Protein AF-A0A0J9UTD6-F1 (afdb_monomer_lite)

Secondary structure (DSSP, 8-state):
--GGGGG----TTS-HHHHHSHHHHHHHHHHHHHHHHHHHHHHHH-SSHHHHHHHHHHHHHHHHHHHHHHHHTGGGS-HHHHTTHHIIIIIIIIITTHHHHTTTS-------S-HHHHHHHHHHHHHHHHHHHHHHHHHHSSS-HHHHHHHHHHHHHHHHHHHHH-HHHHHH------

Structure (mmCIF, N/CA/C/O backbone):
data_AF-A0A0J9UTD6-F1
#
_entry.id   AF-A0A0J9UTD6-F1
#
loop_
_atom_site.group_PDB
_atom_site.id
_atom_site.type_symbol
_atom_site.label_atom_id
_atom_site.label_alt_id
_atom_site.label_comp_id
_atom_site.label_asym_id
_atom_site.label_entity_id
_atom_site.label_seq_id
_atom_site.pdbx_PDB_ins_code
_atom_site.Cartn_x
_atom_site.Cartn_y
_atom_site.Cartn_z
_atom_site.occupancy
_atom_site.B_iso_or_equiv
_atom_site.auth_seq_id
_atom_site.auth_comp_id
_atom_site.auth_asym_id
_atom_site.auth_atom_id
_atom_site.pdbx_PDB_model_num
ATOM 1 N N . MET A 1 1 ? 3.001 25.566 7.627 1.00 37.50 1 MET A N 1
ATOM 2 C CA . MET A 1 1 ? 2.010 25.068 8.608 1.00 37.50 1 MET A CA 1
ATOM 3 C C . MET A 1 1 ? 1.862 23.577 8.374 1.00 37.50 1 MET A C 1
ATOM 5 O O . MET A 1 1 ? 1.560 23.208 7.247 1.00 37.50 1 MET A O 1
ATOM 9 N N . SER A 1 2 ? 2.188 22.722 9.348 1.00 43.34 2 SER A N 1
ATOM 10 C CA . SER A 1 2 ? 2.184 21.277 9.103 1.00 43.34 2 SER A CA 1
ATOM 11 C C . SER A 1 2 ? 0.744 20.749 9.084 1.00 43.34 2 SER A C 1
ATOM 13 O O . SER A 1 2 ? -0.016 20.924 10.034 1.00 43.34 2 SER A O 1
ATOM 15 N N . HIS A 1 3 ? 0.362 20.106 7.979 1.00 54.00 3 HIS A N 1
ATOM 16 C CA . HIS A 1 3 ? -0.936 19.438 7.787 1.00 54.00 3 HIS A CA 1
ATOM 17 C C . HIS A 1 3 ? -1.044 18.124 8.579 1.00 54.00 3 HIS A C 1
ATOM 19 O O . HIS A 1 3 ? -1.899 17.286 8.321 1.00 54.00 3 HIS A O 1
ATOM 25 N N . THR A 1 4 ? -0.159 17.917 9.554 1.00 57.34 4 THR A N 1
ATOM 26 C CA . THR A 1 4 ? -0.022 16.682 10.332 1.00 57.34 4 THR A CA 1
ATOM 27 C C . THR A 1 4 ? -1.300 16.348 11.105 1.00 57.34 4 THR A C 1
ATOM 29 O O . THR A 1 4 ? -1.605 15.173 11.293 1.00 57.34 4 THR A O 1
ATOM 32 N N . LYS A 1 5 ? -2.074 17.375 11.489 1.00 60.00 5 LYS A N 1
ATOM 33 C CA . LYS A 1 5 ? -3.370 17.235 12.170 1.00 60.00 5 LYS A CA 1
ATOM 34 C C . LYS A 1 5 ? -4.511 16.799 11.242 1.00 60.00 5 LYS A C 1
ATOM 36 O O . LYS A 1 5 ? -5.478 16.221 11.723 1.00 60.00 5 LYS A O 1
ATOM 41 N N . ASP A 1 6 ? -4.396 17.024 9.930 1.00 63.75 6 ASP A N 1
ATOM 42 C CA . ASP A 1 6 ? -5.447 16.697 8.947 1.00 63.75 6 ASP A CA 1
ATOM 43 C C . ASP A 1 6 ? -5.512 15.191 8.619 1.00 63.75 6 ASP A C 1
ATOM 45 O O . ASP A 1 6 ? -6.461 14.727 7.970 1.00 63.75 6 ASP A O 1
ATOM 49 N N . PHE A 1 7 ? -4.498 14.441 9.072 1.00 69.88 7 PHE A N 1
ATOM 50 C CA . PHE A 1 7 ? -4.265 13.025 8.780 1.00 69.88 7 PHE A CA 1
ATOM 51 C C . PHE A 1 7 ? -4.152 12.144 10.035 1.00 69.88 7 PHE A C 1
ATOM 53 O O . PHE A 1 7 ? -3.724 10.993 9.959 1.00 69.88 7 PHE A O 1
ATOM 60 N N . GLU A 1 8 ? -4.548 12.658 11.200 1.00 71.62 8 GLU A N 1
ATOM 61 C CA . GLU A 1 8 ? -4.633 11.850 12.415 1.00 71.62 8 GLU A CA 1
ATOM 62 C C . GLU A 1 8 ? -5.815 10.876 12.352 1.00 71.62 8 GLU A C 1
ATOM 64 O O . GLU A 1 8 ? -6.942 11.248 12.014 1.00 71.62 8 GLU A O 1
ATOM 69 N N . LEU A 1 9 ? -5.573 9.625 12.756 1.00 68.75 9 LEU A N 1
ATOM 70 C CA . LEU A 1 9 ? -6.606 8.601 12.911 1.00 68.75 9 LEU A CA 1
ATOM 71 C C . LEU A 1 9 ? -7.435 8.876 14.185 1.00 68.75 9 LEU A C 1
ATOM 73 O O . LEU A 1 9 ? -7.364 8.156 15.184 1.00 68.75 9 LEU A O 1
ATOM 77 N N . ASN A 1 10 ? -8.197 9.972 14.182 1.00 69.44 10 ASN A N 1
ATOM 78 C CA . ASN A 1 10 ? -8.997 10.414 15.324 1.00 69.44 10 ASN A CA 1
ATOM 79 C C . ASN A 1 10 ? -10.376 9.740 15.331 1.00 69.44 10 ASN A C 1
ATOM 81 O O . ASN A 1 10 ? -11.418 10.343 15.063 1.00 69.44 10 ASN A O 1
ATOM 85 N N . LEU A 1 11 ? -10.364 8.442 15.621 1.00 74.69 11 LEU A N 1
ATOM 86 C CA . LEU A 1 11 ? -11.557 7.608 15.640 1.00 74.69 11 LEU A CA 1
ATOM 87 C C . LEU A 1 11 ? -12.333 7.826 16.946 1.00 74.69 11 LEU A C 1
ATOM 89 O O . LEU A 1 11 ? -12.032 7.228 17.987 1.00 74.69 11 LEU A O 1
ATOM 93 N N . LYS A 1 12 ? -13.345 8.703 16.901 1.00 62.12 12 LYS A N 1
ATOM 94 C CA . LYS A 1 12 ? -14.127 9.141 18.074 1.00 62.12 12 LYS A CA 1
ATOM 95 C C . LYS A 1 12 ? -14.750 7.991 18.877 1.00 62.12 12 LYS A C 1
ATOM 97 O O . LYS A 1 12 ? -14.826 8.108 20.096 1.00 62.12 12 LYS A O 1
ATOM 102 N N . ASN A 1 13 ? -15.075 6.872 18.228 1.00 69.31 13 ASN A N 1
ATOM 103 C CA . ASN A 1 13 ? -15.776 5.734 18.837 1.00 69.31 13 ASN A CA 1
ATOM 104 C C . ASN A 1 13 ? -14.853 4.581 19.281 1.00 69.31 13 ASN A C 1
ATOM 106 O O . ASN A 1 13 ? -15.338 3.506 19.620 1.00 69.31 13 ASN A O 1
ATOM 110 N N . VAL A 1 14 ? -13.528 4.762 19.264 1.00 78.62 14 VAL A N 1
ATOM 111 C CA . VAL A 1 14 ? -12.597 3.755 19.804 1.00 78.62 14 VAL A CA 1
ATOM 112 C C . VAL A 1 14 ? -12.502 3.912 21.326 1.00 78.62 14 VAL A C 1
ATOM 114 O O . VAL A 1 14 ? -12.127 5.002 21.775 1.00 78.62 14 VAL A O 1
ATOM 117 N N . PRO A 1 15 ? -12.784 2.859 22.122 1.00 83.69 15 PRO A N 1
ATOM 118 C CA . PRO A 1 15 ? -12.618 2.894 23.573 1.00 83.69 15 PRO A CA 1
ATOM 119 C C . PRO A 1 15 ? -11.193 3.277 23.982 1.00 83.69 15 PRO A C 1
ATOM 121 O O . PRO A 1 15 ? -10.222 2.989 23.274 1.00 83.69 15 PRO A O 1
ATOM 124 N N . SER A 1 16 ? -11.050 3.915 25.143 1.00 84.69 16 SER A N 1
ATOM 125 C CA . SER A 1 16 ? -9.755 4.405 25.631 1.00 84.69 16 SER A CA 1
ATOM 126 C C . SER A 1 16 ? -8.719 3.283 25.788 1.00 84.69 16 SER A C 1
ATOM 128 O O . SER A 1 16 ? -7.537 3.463 25.497 1.00 84.69 16 SER A O 1
ATOM 130 N N . GLU A 1 17 ? -9.182 2.092 26.151 1.00 84.88 17 GLU A N 1
ATOM 131 C CA . GLU A 1 17 ? -8.404 0.872 26.329 1.00 84.88 17 GLU A CA 1
ATOM 132 C C . GLU A 1 17 ? -7.815 0.413 24.992 1.00 84.88 17 GLU A C 1
ATOM 134 O O . GLU A 1 17 ? -6.640 0.051 24.906 1.00 84.88 17 GLU A O 1
ATOM 139 N N . VAL A 1 18 ? -8.609 0.510 23.922 1.00 86.25 18 VAL A N 1
ATOM 140 C CA . VAL A 1 18 ? -8.179 0.183 22.560 1.00 86.25 18 VAL A CA 1
ATOM 141 C C . VAL A 1 18 ? -7.221 1.248 22.032 1.00 86.25 18 VAL A C 1
ATOM 143 O O . VAL A 1 18 ? -6.194 0.895 21.461 1.00 86.25 18 VAL A O 1
ATOM 146 N N . ARG A 1 19 ? -7.463 2.540 22.298 1.00 85.50 19 ARG A N 1
ATOM 147 C CA . ARG A 1 19 ? -6.509 3.611 21.938 1.00 85.50 19 ARG A CA 1
ATOM 148 C C . ARG A 1 19 ? -5.160 3.458 22.639 1.00 85.50 19 ARG A C 1
ATOM 150 O O . ARG A 1 19 ? -4.121 3.822 22.088 1.00 85.50 19 ARG A O 1
ATOM 157 N N . ASN A 1 20 ? -5.161 2.912 23.852 1.00 87.69 20 ASN A N 1
ATOM 158 C CA . ASN A 1 20 ? -3.948 2.663 24.620 1.00 87.69 20 ASN A CA 1
ATOM 159 C C . ASN A 1 20 ? -3.184 1.409 24.180 1.00 87.69 20 ASN A C 1
ATOM 161 O O . ASN A 1 20 ? -2.004 1.282 24.524 1.00 87.69 20 ASN A O 1
ATOM 165 N N . ASN A 1 21 ? -3.806 0.541 23.376 1.00 92.69 21 ASN A N 1
ATOM 166 C CA . ASN A 1 21 ? -3.183 -0.651 22.821 1.00 92.69 21 ASN A CA 1
ATOM 167 C C . ASN A 1 21 ? -1.949 -0.294 21.970 1.00 92.69 21 ASN A C 1
ATOM 169 O O . ASN A 1 21 ? -1.988 0.586 21.108 1.00 92.69 21 ASN A O 1
ATOM 173 N N . LYS A 1 22 ? -0.841 -1.015 22.186 1.00 93.88 22 LYS A N 1
ATOM 174 C CA . LYS A 1 22 ? 0.422 -0.797 21.462 1.00 93.88 22 LYS A CA 1
ATOM 175 C C . LYS A 1 22 ? 0.245 -0.897 19.945 1.00 93.88 22 LYS A C 1
ATOM 177 O O . LYS A 1 22 ? 0.790 -0.076 19.214 1.00 93.88 22 LYS A O 1
ATOM 182 N N . LYS A 1 23 ? -0.538 -1.874 19.481 1.00 93.50 23 LYS A N 1
ATOM 183 C CA . LYS A 1 23 ? -0.777 -2.106 18.058 1.00 93.50 23 LYS A CA 1
ATOM 184 C C . LYS A 1 23 ? -1.634 -1.010 17.437 1.00 93.50 23 LYS A C 1
ATOM 186 O O . LYS A 1 23 ? -1.338 -0.573 16.331 1.00 93.50 23 LYS A O 1
ATOM 191 N N . TYR A 1 24 ? -2.631 -0.507 18.168 1.00 92.31 24 TYR A N 1
ATOM 192 C CA . TYR A 1 24 ? -3.416 0.647 17.724 1.00 92.31 24 TYR A CA 1
ATOM 193 C C . TYR A 1 24 ? -2.523 1.869 17.491 1.00 92.31 24 TYR A C 1
ATOM 195 O O . TYR A 1 24 ? -2.620 2.519 16.451 1.00 92.31 24 TYR A O 1
ATOM 203 N N . LYS A 1 25 ? -1.624 2.159 18.441 1.00 91.50 25 LYS A N 1
ATOM 204 C CA . LYS A 1 25 ? -0.677 3.280 18.346 1.00 91.50 25 LYS A CA 1
ATOM 205 C C . LYS A 1 25 ? 0.263 3.129 17.152 1.00 91.50 25 LYS A C 1
ATOM 207 O O . LYS A 1 25 ? 0.420 4.079 16.396 1.00 91.50 25 LYS A O 1
ATOM 212 N N . GLU A 1 26 ? 0.820 1.937 16.949 1.00 94.00 26 GLU A N 1
ATOM 213 C CA . GLU A 1 26 ? 1.692 1.631 15.807 1.00 94.00 26 GLU A CA 1
ATOM 214 C C . GLU A 1 26 ? 0.972 1.828 14.462 1.00 94.00 26 GLU A C 1
ATOM 216 O O . GLU A 1 26 ? 1.485 2.514 13.579 1.00 94.00 26 GLU A O 1
ATOM 221 N N . ILE A 1 27 ? -0.240 1.278 14.317 1.00 93.06 27 ILE A N 1
ATOM 222 C CA . ILE A 1 27 ? -1.050 1.430 13.099 1.00 93.06 27 ILE A CA 1
ATOM 223 C C . ILE A 1 27 ? 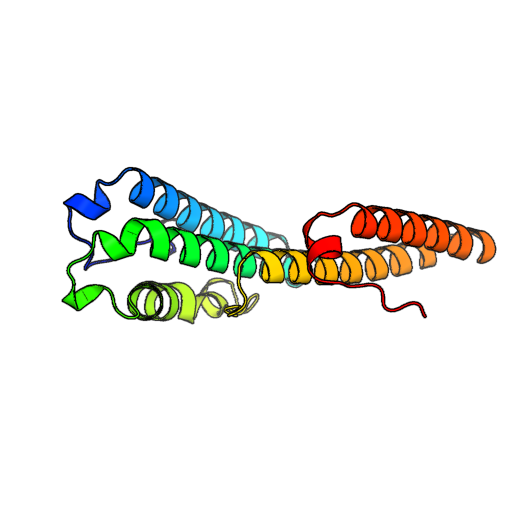-1.402 2.901 12.868 1.00 93.06 27 ILE A C 1
ATOM 225 O O . ILE A 1 27 ? -1.269 3.392 11.751 1.00 93.06 27 ILE A O 1
ATOM 229 N N . SER A 1 28 ? -1.804 3.620 13.919 1.00 90.12 28 SER A N 1
ATOM 230 C CA . SER A 1 28 ? -2.165 5.041 13.826 1.00 90.12 28 SER A CA 1
ATOM 231 C C . SER A 1 28 ? -0.980 5.901 13.385 1.00 90.12 28 SER A C 1
ATOM 233 O O . SER A 1 28 ? -1.139 6.773 12.535 1.00 90.12 28 SER A O 1
ATOM 235 N N . GLN A 1 29 ? 0.215 5.630 13.917 1.00 90.88 29 GLN A N 1
ATOM 236 C CA . GLN A 1 29 ? 1.447 6.316 13.523 1.00 90.88 29 GLN A CA 1
ATOM 237 C C . GLN A 1 29 ? 1.808 6.033 12.065 1.00 90.88 29 GLN A C 1
ATOM 239 O O . GLN A 1 29 ? 2.096 6.962 11.320 1.00 90.88 29 GLN A O 1
ATOM 244 N N . ARG A 1 30 ? 1.752 4.765 11.640 1.00 93.19 30 ARG A N 1
ATOM 245 C CA . ARG A 1 30 ? 2.021 4.363 10.251 1.00 93.19 30 ARG A CA 1
ATOM 246 C C . ARG A 1 30 ? 1.024 4.975 9.269 1.00 93.19 30 ARG A C 1
ATOM 248 O O . ARG A 1 30 ? 1.427 5.424 8.203 1.00 93.19 30 ARG A O 1
ATOM 255 N N . PHE A 1 31 ? -0.253 5.032 9.640 1.00 91.00 31 PHE A N 1
ATOM 256 C CA . PHE A 1 31 ? -1.294 5.696 8.860 1.00 91.00 31 PHE A CA 1
ATOM 257 C C . PHE A 1 31 ? -1.005 7.192 8.696 1.00 91.00 31 PHE A C 1
ATOM 259 O O . PHE A 1 31 ? -0.989 7.700 7.578 1.00 91.00 31 PHE A O 1
ATOM 266 N N . GLN A 1 32 ? -0.725 7.886 9.803 1.00 88.06 32 GLN A N 1
ATOM 267 C CA . GLN A 1 32 ? -0.423 9.315 9.783 1.00 88.06 32 GLN A CA 1
ATOM 268 C C . GLN A 1 32 ? 0.841 9.609 8.974 1.00 88.06 32 GLN A C 1
ATOM 270 O O . GLN A 1 32 ? 0.833 10.518 8.149 1.00 88.06 32 GLN A O 1
ATOM 275 N N . TYR A 1 33 ? 1.906 8.833 9.190 1.00 86.38 33 TYR A N 1
ATOM 276 C CA . TYR A 1 33 ? 3.163 8.977 8.463 1.00 86.38 33 TYR A CA 1
ATOM 277 C C . TYR A 1 33 ? 2.945 8.848 6.958 1.00 86.38 33 TYR A C 1
ATOM 279 O O . TYR A 1 33 ? 3.311 9.760 6.227 1.00 86.38 33 TYR A O 1
ATOM 287 N N . ALA A 1 34 ? 2.261 7.792 6.511 1.00 86.12 34 ALA A N 1
ATOM 288 C CA . ALA A 1 34 ? 2.024 7.576 5.090 1.00 86.12 34 ALA A CA 1
ATOM 289 C C . ALA A 1 34 ? 1.227 8.712 4.448 1.00 86.12 34 ALA A C 1
ATOM 291 O O . ALA A 1 34 ? 1.575 9.152 3.362 1.00 86.12 34 ALA A O 1
ATOM 292 N N . LEU A 1 35 ? 0.186 9.231 5.106 1.00 84.75 35 LEU A N 1
ATOM 293 C CA . LEU A 1 35 ? -0.598 10.335 4.547 1.00 84.75 35 LEU A CA 1
ATOM 294 C C . LEU A 1 35 ? 0.150 11.678 4.557 1.00 84.75 35 LEU A C 1
ATOM 296 O O . LEU A 1 35 ? -0.058 12.496 3.660 1.00 84.75 35 LEU A O 1
ATOM 300 N N . VAL A 1 36 ? 1.018 11.913 5.546 1.00 83.38 36 VAL A 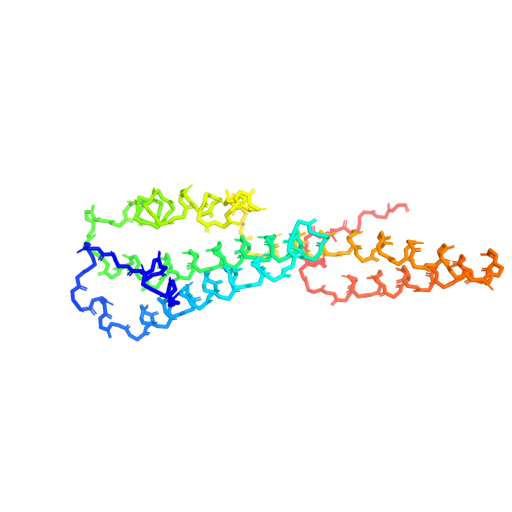N 1
ATOM 301 C CA . VAL A 1 36 ? 1.880 13.104 5.594 1.00 83.38 36 VAL A CA 1
ATOM 302 C C . VAL A 1 36 ? 2.951 13.037 4.515 1.00 83.38 36 VAL A C 1
ATOM 304 O O . VAL A 1 36 ? 3.034 13.967 3.717 1.00 83.38 36 VAL A O 1
ATOM 307 N N . GLU A 1 37 ? 3.712 11.941 4.474 1.00 78.50 37 GLU A N 1
ATOM 308 C CA . GLU A 1 37 ? 4.744 11.691 3.463 1.00 78.50 37 GLU A CA 1
ATOM 309 C C . GLU A 1 37 ? 4.143 11.858 2.072 1.00 78.50 37 GLU A C 1
ATOM 311 O O . GLU A 1 37 ? 4.645 12.617 1.253 1.00 78.50 37 GLU A O 1
ATOM 316 N N . TYR A 1 38 ? 2.974 11.266 1.850 1.00 76.00 38 TYR A N 1
ATOM 317 C CA . TYR A 1 38 ? 2.250 11.418 0.606 1.00 76.00 38 TYR A CA 1
ATOM 318 C C . TYR A 1 38 ? 1.909 12.871 0.268 1.00 76.00 38 TYR A C 1
ATOM 320 O O . TYR A 1 38 ? 2.251 13.362 -0.800 1.00 76.00 38 TYR A O 1
ATOM 328 N N . ASN A 1 39 ? 1.259 13.604 1.171 1.00 76.50 39 ASN A N 1
ATOM 329 C CA . ASN A 1 39 ? 0.909 15.000 0.911 1.00 76.50 39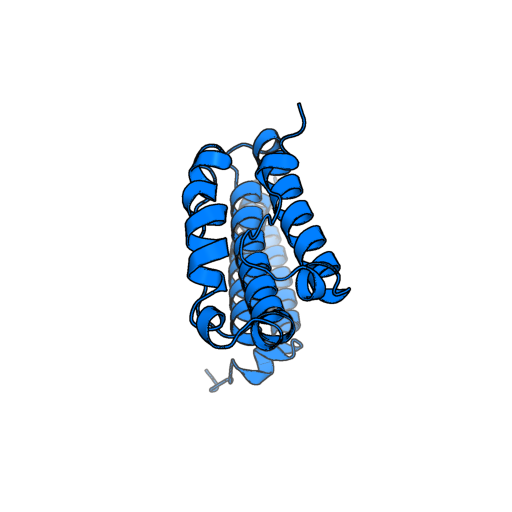 ASN A CA 1
ATOM 330 C C . ASN A 1 39 ? 2.146 15.867 0.605 1.00 76.50 39 ASN A C 1
ATOM 332 O O . ASN A 1 39 ? 2.074 16.786 -0.211 1.00 76.50 39 ASN A O 1
ATOM 336 N N . GLU A 1 40 ? 3.278 15.595 1.255 1.00 77.75 40 GLU A N 1
ATOM 337 C CA . GLU A 1 40 ? 4.540 16.295 1.005 1.00 77.75 40 GLU A CA 1
ATOM 338 C C . GLU A 1 40 ? 5.124 15.950 -0.364 1.00 77.75 40 GLU A C 1
ATOM 340 O O . GLU A 1 40 ? 5.447 16.853 -1.137 1.00 77.75 40 GLU A O 1
ATOM 345 N N . THR A 1 41 ? 5.192 14.667 -0.707 1.00 70.75 41 THR A N 1
ATOM 346 C CA . THR A 1 41 ? 5.735 14.214 -1.986 1.00 70.75 41 THR A CA 1
ATOM 347 C C . THR A 1 41 ? 4.947 14.774 -3.173 1.00 70.75 41 THR A C 1
ATOM 349 O O . THR A 1 41 ? 5.534 15.277 -4.132 1.00 70.75 41 THR A O 1
ATOM 352 N N . PHE A 1 42 ? 3.618 14.827 -3.077 1.00 70.00 42 PHE A N 1
ATOM 353 C CA . PHE A 1 42 ? 2.766 15.402 -4.123 1.00 70.00 42 PHE A CA 1
ATOM 354 C C . PHE A 1 42 ? 2.954 16.904 -4.316 1.00 70.00 42 PHE A C 1
ATOM 356 O O . PHE A 1 42 ? 2.978 17.384 -5.452 1.00 70.00 42 PHE A O 1
ATOM 363 N N . LYS A 1 43 ? 3.129 17.654 -3.222 1.00 70.81 43 LYS A N 1
ATOM 364 C CA . LYS A 1 43 ? 3.448 19.087 -3.300 1.00 70.81 43 LYS A CA 1
ATOM 365 C C . LYS A 1 43 ? 4.754 19.343 -4.048 1.00 70.81 43 LYS A C 1
ATOM 367 O O . LYS A 1 43 ? 4.883 20.391 -4.674 1.00 70.81 43 LYS A O 1
ATOM 372 N N . ASN A 1 44 ? 5.683 18.391 -4.001 1.00 70.06 44 ASN A N 1
ATOM 373 C CA . ASN A 1 44 ? 7.006 18.524 -4.599 1.00 70.06 44 ASN A CA 1
ATOM 374 C C . ASN A 1 44 ? 7.074 18.004 -6.046 1.00 70.06 44 ASN A C 1
ATOM 376 O O . ASN A 1 44 ? 7.782 18.593 -6.858 1.00 70.06 44 ASN A O 1
ATOM 380 N N . ASN A 1 45 ? 6.340 16.938 -6.389 1.00 61.78 45 ASN A N 1
ATOM 381 C CA . ASN A 1 45 ? 6.529 16.213 -7.653 1.00 61.78 45 ASN A CA 1
ATOM 382 C C . ASN A 1 45 ? 5.538 16.563 -8.779 1.00 61.78 45 ASN A C 1
ATOM 384 O O . ASN A 1 4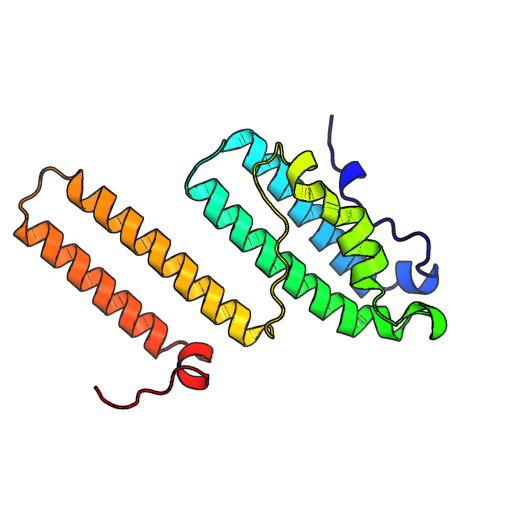5 ? 5.748 16.125 -9.910 1.00 61.78 45 ASN A O 1
ATOM 388 N N . SER A 1 46 ? 4.494 17.373 -8.542 1.00 64.44 46 SER A N 1
ATOM 389 C CA . SER A 1 46 ? 3.432 17.684 -9.533 1.00 64.44 46 SER A CA 1
ATOM 390 C C . SER A 1 46 ? 2.818 16.416 -10.174 1.00 64.44 46 SER A C 1
ATOM 392 O O . SER A 1 46 ? 2.967 15.332 -9.626 1.00 64.44 46 SER A O 1
ATOM 394 N N . TYR A 1 47 ? 2.079 16.489 -11.287 1.00 65.19 47 TYR A N 1
ATOM 395 C CA . TYR A 1 47 ? 1.488 15.304 -11.941 1.00 65.19 47 TYR A CA 1
ATOM 396 C C . TYR A 1 47 ? 2.512 14.605 -12.859 1.00 65.19 47 TYR A C 1
ATOM 398 O O . TYR A 1 47 ? 2.537 14.857 -14.062 1.00 65.19 47 TYR A O 1
ATOM 406 N N . THR A 1 48 ? 3.370 13.741 -12.306 1.00 71.94 48 THR A N 1
ATOM 407 C CA . THR A 1 48 ? 4.389 12.979 -13.063 1.00 71.94 48 THR A CA 1
ATOM 408 C C . THR A 1 48 ? 4.186 11.463 -12.942 1.00 71.94 48 THR A C 1
ATOM 410 O O . THR A 1 48 ? 3.388 10.993 -12.132 1.00 71.94 48 THR A O 1
ATOM 413 N N . THR A 1 49 ? 4.922 10.665 -13.724 1.00 69.12 49 THR A N 1
ATOM 414 C CA . THR A 1 49 ? 4.937 9.192 -13.597 1.00 69.12 49 THR A CA 1
ATOM 415 C C . THR A 1 49 ? 5.330 8.737 -12.186 1.00 69.12 49 THR A C 1
ATOM 417 O O . THR A 1 49 ? 4.745 7.792 -11.658 1.00 69.12 49 THR A O 1
ATOM 420 N N . ASN A 1 50 ? 6.251 9.455 -11.531 1.00 75.44 50 ASN A N 1
ATOM 421 C CA . ASN A 1 50 ? 6.646 9.181 -10.144 1.00 75.44 50 ASN A CA 1
ATOM 422 C C . ASN A 1 50 ? 5.460 9.337 -9.194 1.00 75.44 50 ASN A C 1
ATOM 424 O O . ASN A 1 50 ? 5.167 8.445 -8.401 1.00 75.44 50 ASN A O 1
ATOM 428 N N . THR A 1 51 ? 4.707 10.416 -9.374 1.00 77.44 51 THR A N 1
ATOM 429 C CA . THR A 1 51 ? 3.488 10.709 -8.627 1.00 77.44 51 THR A CA 1
ATOM 430 C C . THR A 1 51 ? 2.440 9.600 -8.772 1.00 77.44 51 THR A C 1
ATOM 432 O O . THR A 1 51 ? 1.814 9.198 -7.793 1.00 77.44 51 THR A O 1
ATOM 435 N N . HIS A 1 52 ? 2.268 9.040 -9.974 1.00 80.94 52 HIS A N 1
ATOM 436 C CA . HIS A 1 52 ? 1.360 7.909 -10.196 1.00 80.94 52 HIS A CA 1
ATOM 437 C C . HIS A 1 52 ? 1.820 6.630 -9.472 1.00 80.94 52 HIS A C 1
ATOM 439 O O . HIS A 1 52 ? 1.014 5.965 -8.814 1.00 80.94 52 HIS A O 1
ATOM 445 N N . ARG A 1 53 ? 3.116 6.297 -9.537 1.00 85.25 53 ARG A N 1
ATOM 446 C CA . ARG A 1 53 ? 3.691 5.134 -8.835 1.00 85.25 53 ARG A CA 1
ATOM 447 C C . ARG A 1 53 ? 3.528 5.259 -7.318 1.00 85.25 53 ARG A C 1
ATOM 449 O O . ARG A 1 53 ? 3.117 4.304 -6.656 1.00 85.25 53 ARG A O 1
ATOM 456 N N . GLU A 1 54 ? 3.779 6.441 -6.769 1.00 85.00 54 GLU A N 1
ATOM 457 C CA . GLU A 1 54 ? 3.587 6.740 -5.346 1.00 85.00 54 GLU A CA 1
ATOM 458 C C . GLU A 1 54 ? 2.113 6.626 -4.938 1.00 85.00 54 GLU A C 1
ATOM 460 O O . GLU A 1 54 ? 1.795 6.025 -3.910 1.00 85.00 54 GLU A O 1
ATOM 465 N N . CYS A 1 55 ? 1.200 7.107 -5.787 1.00 85.69 55 CYS A N 1
ATOM 466 C CA . CYS A 1 55 ? -0.248 6.982 -5.615 1.00 85.69 55 CYS A CA 1
ATOM 467 C C . CYS A 1 55 ? -0.724 5.544 -5.449 1.00 85.69 55 CYS A C 1
ATOM 469 O O . CYS A 1 55 ? -1.471 5.187 -4.528 1.00 85.69 55 CYS A O 1
ATOM 471 N N . ARG A 1 56 ? -0.273 4.699 -6.375 1.00 89.31 56 ARG A N 1
ATOM 472 C CA . ARG A 1 56 ? -0.530 3.266 -6.358 1.00 89.31 56 ARG A CA 1
ATOM 473 C C . ARG A 1 56 ? 0.048 2.646 -5.086 1.00 89.31 56 ARG A C 1
ATOM 475 O O . ARG A 1 56 ? -0.648 1.896 -4.402 1.00 89.31 56 ARG A O 1
ATOM 482 N N . GLY A 1 57 ? 1.288 2.997 -4.742 1.00 90.00 57 GLY A N 1
ATOM 483 C CA . GLY A 1 57 ? 1.964 2.543 -3.528 1.00 90.00 57 GLY A CA 1
ATOM 484 C C . GLY A 1 57 ? 1.175 2.844 -2.252 1.00 90.00 57 GLY A C 1
ATOM 485 O O . GLY A 1 57 ? 0.976 1.942 -1.435 1.00 90.00 57 GLY A O 1
ATOM 486 N N . LEU A 1 58 ? 0.656 4.069 -2.113 1.00 89.12 58 LEU A N 1
ATOM 487 C CA . LEU A 1 58 ? -0.180 4.445 -0.973 1.00 89.12 58 LEU A CA 1
ATOM 488 C C . LEU A 1 58 ? -1.452 3.596 -0.901 1.00 89.12 58 LEU A C 1
ATOM 490 O O . LEU A 1 58 ? -1.806 3.127 0.177 1.00 89.12 58 LEU A O 1
ATOM 494 N N . ASN A 1 59 ? -2.140 3.375 -2.024 1.00 91.69 59 ASN A N 1
ATOM 495 C CA . ASN A 1 59 ? -3.368 2.577 -2.029 1.00 91.69 59 ASN A CA 1
ATOM 496 C C . ASN A 1 59 ? -3.127 1.147 -1.523 1.00 91.69 59 ASN A C 1
ATOM 498 O O . ASN A 1 59 ? -3.854 0.685 -0.642 1.00 91.69 59 ASN A O 1
ATOM 502 N N . TYR A 1 60 ? -2.063 0.491 -1.995 1.00 93.94 60 TYR 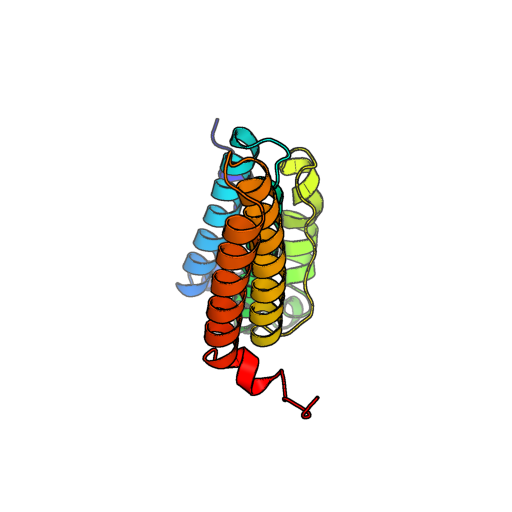A N 1
ATOM 503 C CA . TYR A 1 60 ? -1.668 -0.827 -1.490 1.00 93.94 60 TYR A CA 1
ATOM 504 C C . TYR A 1 60 ? -1.328 -0.805 0.002 1.00 93.94 60 TYR A C 1
ATOM 506 O O . TYR A 1 60 ? -1.743 -1.694 0.746 1.00 93.94 60 TYR A O 1
ATOM 514 N N . PHE A 1 61 ? -0.607 0.221 0.456 1.00 93.00 61 PHE A N 1
ATOM 515 C CA . PHE A 1 61 ? -0.258 0.380 1.864 1.00 93.00 61 PHE A CA 1
ATOM 516 C C . PHE A 1 61 ? -1.492 0.577 2.761 1.00 93.00 61 PHE A C 1
ATOM 518 O O . PHE A 1 61 ? -1.577 -0.024 3.833 1.00 93.00 61 PHE A O 1
ATOM 525 N N . LEU A 1 62 ? -2.467 1.380 2.328 1.00 93.38 62 LEU A N 1
ATOM 526 C CA . LEU A 1 62 ? -3.716 1.599 3.060 1.00 93.38 62 LEU A CA 1
ATOM 527 C C . LEU A 1 62 ? -4.548 0.314 3.158 1.00 93.38 62 LEU A C 1
ATOM 529 O O . LEU A 1 62 ? -5.106 0.035 4.218 1.00 93.38 62 LEU A O 1
ATOM 533 N N . ASP A 1 63 ? -4.589 -0.497 2.098 1.00 94.94 63 ASP A N 1
ATOM 534 C CA . ASP A 1 63 ? -5.256 -1.804 2.129 1.00 94.94 63 ASP A CA 1
ATOM 535 C C . ASP A 1 63 ? -4.538 -2.803 3.059 1.00 94.94 63 ASP A C 1
ATOM 537 O O . ASP A 1 63 ? -5.185 -3.594 3.747 1.00 94.94 63 ASP A O 1
ATOM 541 N N . ASP A 1 64 ? -3.208 -2.743 3.148 1.00 94.88 64 ASP A N 1
ATOM 542 C CA . ASP A 1 64 ? -2.431 -3.527 4.113 1.00 94.88 64 ASP A CA 1
ATOM 543 C C . ASP A 1 64 ? -2.694 -3.093 5.564 1.00 94.88 64 ASP A C 1
ATOM 545 O O . ASP A 1 64 ? -2.868 -3.944 6.443 1.00 94.88 64 ASP A O 1
ATOM 549 N N . LEU A 1 65 ? -2.770 -1.781 5.819 1.00 94.31 65 LEU A N 1
ATOM 550 C CA . LEU A 1 65 ? -3.149 -1.249 7.128 1.00 94.31 65 LEU A CA 1
ATOM 551 C C . LEU A 1 65 ? -4.578 -1.632 7.508 1.00 94.31 65 LEU A C 1
ATOM 553 O O . LEU A 1 65 ? -4.816 -1.966 8.668 1.00 94.31 65 LEU A O 1
ATOM 557 N N . ARG A 1 66 ? -5.514 -1.623 6.551 1.00 94.69 66 ARG A N 1
ATOM 558 C CA . ARG A 1 66 ? -6.886 -2.098 6.761 1.00 94.69 66 ARG A CA 1
ATOM 559 C C . ARG A 1 66 ? -6.890 -3.534 7.262 1.00 94.69 66 ARG A C 1
ATOM 561 O O . ARG A 1 66 ? -7.549 -3.833 8.255 1.00 94.69 66 ARG A O 1
ATOM 568 N N . ASP A 1 67 ? -6.164 -4.424 6.591 1.00 95.12 67 ASP A N 1
ATOM 569 C CA . ASP A 1 67 ? -6.136 -5.844 6.948 1.00 95.12 67 ASP A CA 1
ATOM 570 C C . ASP A 1 67 ? -5.524 -6.050 8.346 1.00 95.12 67 ASP A C 1
ATOM 572 O O . ASP A 1 67 ? -6.035 -6.825 9.159 1.00 95.12 67 ASP A O 1
ATOM 576 N N . GLU A 1 68 ? -4.469 -5.300 8.670 1.00 95.19 68 GLU A N 1
ATOM 577 C CA . GLU A 1 68 ? -3.828 -5.312 9.985 1.00 95.19 68 GLU A CA 1
ATOM 578 C C . GLU A 1 68 ? -4.748 -4.768 11.091 1.00 95.19 68 GLU A C 1
ATOM 580 O O . GLU A 1 68 ? -4.867 -5.372 12.163 1.00 95.19 68 GLU A O 1
ATOM 585 N N . PHE A 1 69 ? -5.452 -3.667 10.824 1.00 94.38 69 PHE A N 1
ATOM 586 C CA . PHE A 1 69 ? -6.434 -3.081 11.731 1.00 94.38 69 PHE A CA 1
ATOM 587 C C . PHE A 1 69 ? -7.604 -4.038 11.971 1.00 94.38 69 PHE A C 1
ATOM 589 O O . PHE A 1 69 ? -7.988 -4.280 13.118 1.00 94.38 69 PHE A O 1
ATOM 596 N N . ASN A 1 70 ? -8.122 -4.652 10.907 1.00 94.00 70 ASN A N 1
ATOM 597 C CA . ASN A 1 70 ? -9.194 -5.638 10.985 1.00 94.00 70 ASN A CA 1
ATOM 598 C C . ASN A 1 70 ? -8.790 -6.870 11.793 1.00 94.00 70 ASN A C 1
ATOM 600 O O . ASN A 1 70 ? -9.592 -7.396 12.563 1.00 94.00 70 ASN A O 1
ATOM 604 N N . LYS A 1 71 ? -7.532 -7.297 11.683 1.00 95.56 71 LYS A N 1
ATOM 605 C CA . LYS A 1 71 ? -7.010 -8.435 12.440 1.00 95.56 71 LYS A CA 1
ATOM 606 C C . LYS A 1 71 ? -6.796 -8.125 13.922 1.00 95.56 71 LYS A C 1
ATOM 608 O O . LYS A 1 71 ? -7.068 -8.978 14.763 1.00 95.56 71 LYS A O 1
ATOM 613 N N . HIS A 1 72 ? -6.267 -6.947 14.248 1.00 95.00 72 HIS A N 1
ATOM 614 C CA . HIS A 1 72 ? -5.754 -6.668 15.594 1.00 95.00 72 HIS A CA 1
ATOM 615 C C . HIS A 1 72 ? -6.619 -5.727 16.431 1.00 95.00 72 HIS A C 1
ATOM 617 O O . HIS A 1 72 ? -6.569 -5.808 17.656 1.00 95.00 72 HIS A O 1
ATOM 623 N N . ILE A 1 73 ? -7.385 -4.836 15.801 1.00 93.94 73 ILE A N 1
ATOM 624 C CA . ILE A 1 73 ? -8.118 -3.769 16.491 1.00 93.94 73 ILE A CA 1
ATOM 625 C C . ILE A 1 73 ? -9.614 -4.057 16.535 1.00 93.94 73 ILE A C 1
ATOM 627 O O . ILE A 1 73 ? -10.211 -3.949 17.603 1.00 93.94 73 ILE A O 1
ATOM 631 N N . ILE A 1 74 ? -10.218 -4.487 15.423 1.00 93.69 74 ILE A N 1
ATOM 632 C CA . ILE A 1 74 ? -11.658 -4.795 15.368 1.00 93.69 74 ILE A CA 1
ATOM 633 C C . ILE A 1 74 ? -12.108 -5.787 16.453 1.00 93.69 74 ILE A C 1
ATOM 635 O O . ILE A 1 74 ? -13.129 -5.521 17.090 1.00 93.69 74 ILE A O 1
ATOM 639 N N . PRO A 1 75 ? -11.371 -6.875 16.764 1.00 94.88 75 PRO A N 1
ATOM 640 C CA . PRO A 1 75 ? -11.770 -7.792 17.834 1.00 94.88 75 PRO A CA 1
ATOM 641 C C . PRO A 1 75 ? -11.826 -7.146 19.225 1.00 94.88 75 PRO A C 1
ATOM 643 O O . PRO A 1 75 ? -12.527 -7.651 20.100 1.00 94.88 75 PRO A O 1
ATOM 646 N N . LEU A 1 76 ? -11.105 -6.040 19.433 1.00 93.25 76 LEU A N 1
ATOM 647 C CA . LEU A 1 76 ? -11.061 -5.305 20.698 1.00 93.25 76 LEU A CA 1
ATOM 648 C C . LEU A 1 76 ? -12.213 -4.300 20.839 1.00 93.25 76 LEU A C 1
ATOM 650 O O . LEU A 1 76 ? -12.437 -3.778 21.929 1.00 93.25 76 LEU A O 1
ATOM 654 N N . LEU A 1 77 ? -12.938 -4.012 19.755 1.00 91.25 77 LEU A N 1
ATOM 655 C CA . LEU A 1 77 ? -14.083 -3.108 19.784 1.00 91.25 77 LEU A CA 1
ATOM 656 C C . LEU A 1 77 ? -15.331 -3.801 20.362 1.00 91.25 77 LEU A C 1
ATOM 658 O O . LEU A 1 77 ? -15.454 -5.035 20.279 1.00 91.25 77 LEU A O 1
ATOM 662 N N . PRO A 1 78 ? -16.291 -3.026 20.905 1.00 90.50 78 PRO A N 1
ATOM 663 C CA . PRO A 1 78 ? -17.610 -3.536 21.269 1.00 90.50 78 PRO A CA 1
ATOM 664 C C . PRO A 1 78 ? -18.268 -4.242 20.083 1.00 90.50 78 PRO A C 1
ATOM 666 O O . PRO A 1 78 ? -18.138 -3.789 18.949 1.00 90.50 78 PRO A O 1
ATOM 669 N N . GLN A 1 79 ? -18.987 -5.340 20.329 1.00 90.00 79 GLN A N 1
ATOM 670 C CA . GLN A 1 79 ? -19.564 -6.165 19.259 1.00 90.00 79 GLN A CA 1
ATOM 671 C C . GLN A 1 79 ? -20.458 -5.365 18.300 1.00 90.00 79 GLN A C 1
ATOM 673 O O . GLN A 1 79 ? -20.386 -5.574 17.093 1.00 90.00 79 GLN A O 1
ATOM 678 N N . THR A 1 80 ? -21.223 -4.408 18.827 1.00 89.12 80 THR A N 1
ATOM 679 C CA . THR A 1 80 ? -22.097 -3.502 18.064 1.00 89.12 80 THR A CA 1
ATOM 680 C C . THR A 1 80 ? -21.347 -2.574 17.107 1.00 89.12 80 THR A C 1
ATOM 682 O O . THR A 1 80 ? -21.949 -2.032 16.189 1.00 89.12 80 THR A O 1
ATOM 685 N N . GLU A 1 81 ? -20.044 -2.379 17.312 1.00 88.25 81 GLU A N 1
ATOM 686 C CA . GLU A 1 81 ? -19.210 -1.477 16.516 1.00 88.25 81 GLU A CA 1
ATOM 687 C C . GLU A 1 81 ? -18.366 -2.212 15.468 1.00 88.25 81 GLU A C 1
ATOM 689 O O . GLU A 1 81 ? -17.828 -1.567 14.581 1.00 88.25 81 GLU A O 1
ATOM 694 N N . ARG A 1 82 ? -18.206 -3.540 15.544 1.00 90.94 82 ARG A N 1
ATOM 695 C CA . ARG A 1 82 ? -17.198 -4.264 14.739 1.00 90.94 82 ARG A CA 1
ATOM 696 C C . ARG A 1 82 ? -17.492 -4.276 13.247 1.00 90.94 82 ARG A C 1
ATOM 698 O O . ARG A 1 82 ? -16.571 -4.221 12.432 1.00 90.94 82 ARG A O 1
ATOM 705 N N . GLU A 1 83 ? -18.761 -4.422 12.896 1.00 92.25 83 GLU A N 1
ATOM 706 C CA . GLU A 1 83 ? -19.173 -4.618 11.515 1.00 92.25 83 GLU A CA 1
ATOM 707 C C . GLU A 1 83 ? -18.879 -3.371 10.674 1.00 92.25 83 GLU A C 1
ATOM 709 O O . GLU A 1 83 ? -19.285 -2.262 11.015 1.00 92.25 83 GLU A O 1
ATOM 714 N N . ASN A 1 84 ? -18.149 -3.560 9.568 1.00 89.00 84 ASN A N 1
ATOM 715 C CA . ASN A 1 84 ? -17.798 -2.507 8.607 1.00 89.00 84 ASN A CA 1
ATOM 716 C C . ASN A 1 84 ? -17.132 -1.256 9.213 1.00 89.00 84 ASN A C 1
ATOM 718 O O . ASN A 1 84 ? -17.123 -0.195 8.586 1.00 89.00 84 ASN A O 1
ATOM 722 N N . TYR A 1 85 ? -16.527 -1.374 10.399 1.00 92.12 85 TYR A N 1
ATOM 723 C CA . TYR A 1 85 ? -15.977 -0.234 11.130 1.00 92.12 85 TYR A CA 1
ATOM 724 C C . TYR A 1 85 ? -14.930 0.541 10.325 1.00 92.12 85 TYR A C 1
ATOM 726 O O . TYR A 1 85 ? -14.996 1.764 10.252 1.00 92.12 85 TYR A O 1
ATOM 734 N N . TRP A 1 86 ? -13.978 -0.160 9.694 1.00 92.19 86 TRP A N 1
ATOM 735 C CA . TRP A 1 86 ? -12.942 0.484 8.881 1.00 92.19 86 TRP A CA 1
ATOM 736 C C . TRP A 1 86 ? -13.549 1.316 7.750 1.00 92.19 86 TRP A C 1
ATOM 738 O O . TRP A 1 86 ? -13.168 2.468 7.562 1.00 92.19 86 TRP A O 1
ATOM 748 N N . ASN A 1 87 ? -14.531 0.766 7.034 1.00 91.50 87 ASN A N 1
ATOM 749 C CA . ASN A 1 87 ? -15.172 1.479 5.933 1.00 91.50 87 ASN A CA 1
ATOM 750 C C . ASN A 1 87 ? -15.873 2.741 6.451 1.00 91.50 87 ASN A C 1
ATOM 752 O O . ASN A 1 87 ? -15.606 3.838 5.970 1.00 91.50 87 ASN A O 1
ATOM 756 N N . ARG A 1 88 ? -16.676 2.608 7.511 1.00 91.19 88 ARG A N 1
ATOM 757 C CA . ARG A 1 88 ? -17.448 3.722 8.073 1.00 91.19 88 ARG A CA 1
ATOM 758 C C . ARG A 1 88 ? -16.576 4.816 8.688 1.00 91.19 88 ARG A C 1
ATOM 760 O O . ARG A 1 88 ? -16.915 5.994 8.605 1.00 91.19 88 ARG A O 1
ATOM 767 N N . GLU A 1 89 ? -15.506 4.449 9.386 1.00 89.81 89 GLU A N 1
ATOM 768 C CA . GLU A 1 89 ? -14.722 5.400 10.181 1.00 89.81 89 GLU A CA 1
ATOM 769 C C . GLU A 1 89 ? -13.445 5.878 9.491 1.00 89.81 89 GLU A C 1
ATOM 771 O O . GLU A 1 89 ? -13.006 6.995 9.757 1.00 89.81 89 GLU A O 1
ATOM 776 N N . VAL A 1 90 ? -12.852 5.068 8.612 1.00 89.62 90 VAL A N 1
ATOM 777 C CA . VAL A 1 90 ? -11.590 5.389 7.934 1.00 89.62 90 VAL A CA 1
ATOM 778 C C . VAL A 1 90 ? -11.831 5.709 6.465 1.00 89.62 90 VAL A C 1
ATOM 780 O O . VAL A 1 90 ? -11.504 6.818 6.045 1.00 89.62 90 VAL A O 1
ATOM 783 N N . GLU A 1 91 ? -12.440 4.805 5.691 1.00 90.94 91 GLU A N 1
ATOM 784 C CA . GLU A 1 91 ? -12.671 5.059 4.258 1.00 90.94 91 GLU A CA 1
ATOM 785 C C . GLU A 1 91 ? -13.597 6.267 4.062 1.00 90.94 91 GLU A C 1
ATOM 787 O O . GLU A 1 91 ? -13.202 7.253 3.446 1.00 90.94 91 GLU A O 1
ATOM 792 N N . ASP A 1 92 ? -14.784 6.254 4.671 1.00 88.62 92 ASP A N 1
ATOM 793 C CA . ASP A 1 92 ? -15.824 7.256 4.415 1.00 88.62 92 ASP A CA 1
ATOM 794 C C . ASP A 1 92 ? -15.538 8.627 5.038 1.00 88.62 92 ASP A C 1
ATOM 796 O O . ASP A 1 92 ? -15.962 9.654 4.501 1.00 88.62 92 ASP A O 1
ATOM 800 N N . LYS A 1 93 ? -14.844 8.663 6.182 1.00 86.19 93 LYS A N 1
ATOM 801 C CA . LYS A 1 93 ? -14.610 9.908 6.935 1.00 86.19 93 LYS A CA 1
ATOM 802 C C . LYS A 1 93 ? -13.222 10.494 6.723 1.00 86.19 93 LYS A C 1
ATOM 804 O O . LYS A 1 93 ? -13.088 11.716 6.721 1.00 86.19 93 LYS A O 1
ATOM 809 N N . LEU A 1 94 ? -12.191 9.657 6.591 1.00 84.94 94 LEU A N 1
ATOM 810 C CA . LEU A 1 94 ? -10.802 10.122 6.525 1.00 84.94 94 LEU A CA 1
ATOM 811 C C . LEU A 1 94 ? -10.258 10.097 5.096 1.00 84.94 94 LEU A C 1
ATOM 813 O O . LEU A 1 94 ? -9.614 11.066 4.686 1.00 84.94 94 LEU A O 1
ATOM 817 N N . LEU A 1 95 ? -10.526 9.023 4.346 1.00 87.25 95 LEU A N 1
ATOM 818 C CA . LEU A 1 95 ? -9.934 8.787 3.025 1.00 87.25 95 LEU A CA 1
ATOM 819 C C . LEU A 1 95 ? -10.821 9.228 1.854 1.00 87.25 95 LEU A C 1
ATOM 821 O O . LEU A 1 95 ? -10.301 9.461 0.766 1.00 87.25 95 LEU A O 1
ATOM 825 N N . LYS A 1 96 ? -12.130 9.405 2.058 1.00 84.06 96 LYS A N 1
ATOM 826 C CA . LYS A 1 96 ? -13.088 9.780 1.005 1.00 84.06 96 LYS A CA 1
ATOM 827 C C . LYS A 1 96 ? -12.681 11.038 0.237 1.00 84.06 96 LYS A C 1
ATOM 829 O O . LYS A 1 96 ? -12.798 11.076 -0.982 1.00 84.06 96 LYS A O 1
ATOM 834 N N . ASN A 1 97 ? -12.137 12.028 0.944 1.00 78.69 97 ASN A N 1
ATOM 835 C CA . ASN A 1 97 ? -11.684 13.289 0.353 1.00 78.69 97 ASN A CA 1
ATOM 836 C C . ASN A 1 97 ? -10.155 13.331 0.187 1.00 78.69 97 ASN A C 1
ATOM 838 O O . ASN A 1 97 ? -9.575 14.410 0.090 1.00 78.69 97 ASN A O 1
ATOM 842 N N . LEU A 1 98 ? -9.473 12.177 0.183 1.00 82.62 98 LEU A N 1
ATOM 843 C CA . LEU A 1 98 ? -8.019 12.116 0.005 1.00 82.62 98 LEU A CA 1
ATOM 844 C C . LEU A 1 98 ? -7.594 12.764 -1.318 1.00 82.62 98 LEU A C 1
ATOM 846 O O . LEU A 1 98 ? -6.607 13.492 -1.349 1.00 82.62 98 LEU A O 1
ATOM 850 N N . GLN A 1 99 ? -8.376 12.568 -2.381 1.00 80.69 99 GLN A N 1
ATOM 851 C CA . GLN A 1 99 ? -8.128 13.191 -3.679 1.00 80.69 99 GLN A CA 1
ATOM 852 C C . GLN A 1 99 ? -8.152 14.717 -3.600 1.00 80.69 99 GLN A C 1
ATOM 854 O O . GLN A 1 99 ? -7.203 15.368 -4.026 1.00 80.69 99 GLN A O 1
ATOM 859 N N . GLU A 1 100 ? -9.178 15.297 -2.982 1.00 80.75 100 GLU A N 1
ATOM 860 C CA . GLU A 1 100 ? -9.277 16.748 -2.799 1.00 80.75 100 GLU A CA 1
ATOM 861 C C . GLU A 1 100 ? -8.136 17.276 -1.917 1.00 80.75 100 GLU A C 1
ATOM 863 O O . GLU A 1 100 ? -7.463 18.244 -2.273 1.00 80.75 100 GLU A O 1
ATOM 868 N N . LYS A 1 101 ? -7.855 16.590 -0.798 1.00 75.19 101 LYS A N 1
ATOM 869 C CA . LYS A 1 101 ? -6.768 16.935 0.136 1.00 75.19 101 LYS A CA 1
ATOM 870 C C . LYS A 1 101 ? -5.386 16.911 -0.516 1.00 75.19 101 LYS A C 1
ATOM 872 O O . LYS A 1 101 ? -4.484 17.590 -0.038 1.00 75.19 101 LYS A O 1
ATOM 877 N N . THR A 1 102 ? -5.225 16.141 -1.587 1.00 71.31 102 THR A N 1
ATOM 878 C CA . THR A 1 102 ? -3.962 15.981 -2.317 1.00 71.31 102 THR A CA 1
ATOM 879 C C . THR A 1 102 ? -3.936 16.802 -3.609 1.00 71.31 102 THR A C 1
ATOM 881 O O . THR A 1 102 ? -3.070 16.602 -4.456 1.00 71.31 102 THR A O 1
ATOM 884 N N . GLY A 1 103 ? -4.859 17.756 -3.787 1.00 73.25 103 GLY A N 1
ATOM 885 C CA . GLY A 1 103 ? -4.883 18.631 -4.963 1.00 73.25 103 GLY A CA 1
ATOM 886 C C . GLY A 1 103 ? -5.334 17.920 -6.241 1.00 73.25 103 GLY A C 1
ATOM 887 O O . GLY A 1 103 ? -4.814 18.209 -7.316 1.00 73.25 103 GLY A O 1
ATOM 888 N N . ASN A 1 104 ? -6.282 16.987 -6.111 1.00 75.06 104 ASN A N 1
ATOM 889 C CA . ASN A 1 104 ? -6.848 16.114 -7.151 1.00 75.06 104 ASN A CA 1
ATOM 890 C C . ASN A 1 104 ? -5.885 15.126 -7.797 1.00 75.06 104 ASN A C 1
ATOM 892 O O . ASN A 1 104 ? -6.215 14.477 -8.790 1.00 75.06 104 ASN A O 1
ATOM 896 N N . SER A 1 105 ? -4.720 14.977 -7.192 1.00 69.81 105 SER A N 1
ATOM 897 C CA . SER A 1 105 ? -3.634 14.199 -7.749 1.00 69.81 105 SER A CA 1
ATOM 898 C C . SER A 1 105 ? -3.840 12.703 -7.603 1.00 69.81 105 SER A C 1
ATOM 900 O O . SER A 1 105 ? -3.399 11.948 -8.468 1.00 69.81 105 SER A O 1
ATOM 902 N N . CYS A 1 106 ? -4.569 12.285 -6.563 1.00 78.50 106 CYS A N 1
ATOM 903 C CA . CYS A 1 106 ? -4.739 10.879 -6.274 1.00 78.50 106 CYS A CA 1
ATOM 904 C C . CYS A 1 106 ? -6.058 10.462 -5.673 1.00 78.50 106 CYS A C 1
ATOM 906 O O . CYS A 1 106 ? -6.390 10.772 -4.530 1.00 78.50 106 CYS A O 1
ATOM 908 N N . ALA A 1 107 ? -6.757 9.632 -6.433 1.00 82.75 107 ALA A N 1
ATOM 909 C CA . ALA A 1 107 ? -7.932 8.946 -5.956 1.00 82.75 107 ALA A CA 1
ATOM 910 C C . ALA A 1 107 ? -7.554 7.812 -4.993 1.00 82.75 107 ALA A C 1
ATOM 912 O O . ALA A 1 107 ? -6.663 6.995 -5.251 1.00 82.75 107 ALA A O 1
ATOM 913 N N . ARG A 1 108 ? -8.298 7.733 -3.889 1.00 89.19 108 ARG A N 1
ATOM 914 C CA . ARG A 1 108 ? -8.381 6.513 -3.091 1.0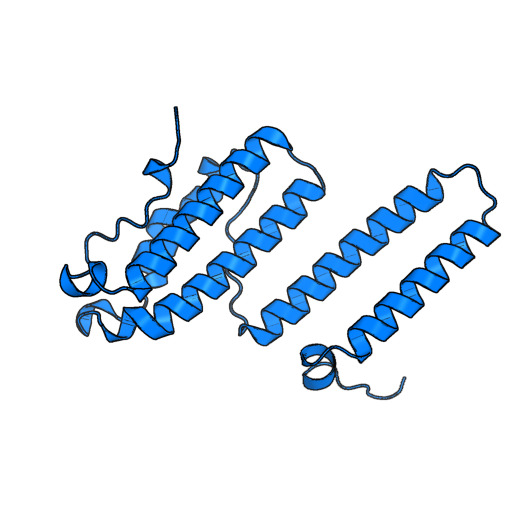0 89.19 108 ARG A CA 1
ATOM 915 C C . ARG A 1 108 ? -9.113 5.455 -3.922 1.00 89.19 108 ARG A C 1
ATOM 917 O O . ARG A 1 108 ? -10.250 5.675 -4.327 1.00 89.19 108 ARG A O 1
ATOM 924 N N . ASN A 1 109 ? -8.479 4.309 -4.145 1.00 85.81 109 ASN A N 1
ATOM 925 C CA . ASN A 1 109 ? -9.067 3.150 -4.810 1.00 85.81 109 ASN A CA 1
ATOM 926 C C . ASN A 1 109 ? -8.778 1.881 -3.997 1.00 85.81 109 ASN A C 1
ATOM 928 O O . ASN A 1 109 ? -7.658 1.370 -4.002 1.00 85.81 109 ASN A O 1
ATOM 932 N N . ALA A 1 110 ? -9.779 1.406 -3.257 1.00 84.56 110 ALA A N 1
ATOM 933 C CA . ALA A 1 110 ? -9.656 0.223 -2.414 1.00 84.56 110 ALA A CA 1
ATOM 934 C C . ALA A 1 110 ? -9.571 -1.057 -3.246 1.00 84.56 110 ALA A C 1
ATOM 936 O O . ALA A 1 110 ? -10.447 -1.344 -4.062 1.00 84.56 110 ALA A O 1
ATOM 937 N N . ILE A 1 111 ? -8.548 -1.870 -2.988 1.00 85.50 111 ILE A N 1
ATOM 938 C CA . ILE A 1 111 ? -8.336 -3.129 -3.690 1.00 85.50 111 ILE A CA 1
ATOM 939 C C . ILE A 1 111 ? -8.851 -4.269 -2.805 1.00 85.50 111 ILE A C 1
ATOM 941 O O . ILE A 1 111 ? -8.306 -4.576 -1.741 1.00 85.50 111 ILE A O 1
ATOM 945 N N . GLY A 1 112 ? -9.934 -4.906 -3.258 1.00 84.69 112 GLY A N 1
ATOM 946 C CA . GLY A 1 112 ? -10.629 -5.979 -2.534 1.00 84.69 112 GLY A CA 1
ATOM 947 C C . GLY A 1 112 ? -9.939 -7.349 -2.570 1.00 84.69 112 GLY A C 1
ATOM 948 O O . GLY A 1 112 ? -10.453 -8.308 -2.000 1.00 84.69 112 GLY A O 1
ATOM 949 N N . TYR A 1 113 ? -8.792 -7.472 -3.241 1.00 89.38 113 TYR A N 1
ATOM 950 C CA . TYR A 1 113 ? -8.018 -8.713 -3.258 1.00 89.38 113 TYR A CA 1
ATOM 951 C C . TYR A 1 113 ? -7.299 -8.945 -1.927 1.00 89.38 113 TYR A C 1
ATOM 953 O O . TYR A 1 113 ? -6.977 -7.996 -1.213 1.00 89.38 113 TYR A O 1
ATOM 961 N N . ASN A 1 114 ? -6.999 -10.208 -1.609 1.00 91.12 114 ASN A N 1
ATOM 962 C CA . ASN A 1 114 ? -6.150 -10.535 -0.463 1.00 91.12 114 ASN A CA 1
ATOM 963 C C . ASN A 1 114 ? -4.720 -9.990 -0.655 1.00 91.12 114 ASN A C 1
ATOM 965 O O . ASN A 1 114 ? -4.294 -9.723 -1.782 1.00 91.12 114 ASN A O 1
ATOM 969 N N . LYS A 1 115 ? -3.977 -9.861 0.448 1.00 92.81 115 LYS A N 1
ATOM 970 C CA . LYS A 1 115 ? -2.634 -9.269 0.462 1.00 92.81 115 LYS A CA 1
ATOM 971 C C . LYS A 1 115 ? -1.669 -9.886 -0.553 1.00 92.81 115 LYS A C 1
ATOM 973 O O . LYS A 1 115 ? -0.953 -9.150 -1.218 1.00 92.81 115 LYS A O 1
ATOM 978 N N . GLU A 1 116 ? -1.661 -11.205 -0.703 1.00 92.62 116 GLU A N 1
ATOM 979 C CA . GLU A 1 116 ? -0.717 -11.879 -1.601 1.00 92.62 116 GLU A CA 1
ATOM 980 C C . GLU A 1 116 ? -0.988 -11.535 -3.073 1.00 92.62 116 GLU A C 1
ATOM 982 O O . GLU A 1 116 ? -0.074 -11.212 -3.826 1.00 92.62 116 GLU A O 1
ATOM 987 N N . ILE A 1 117 ? -2.262 -11.503 -3.471 1.00 91.94 117 ILE A N 1
ATOM 988 C CA . ILE A 1 117 ? -2.655 -11.074 -4.820 1.00 91.94 117 ILE A CA 1
ATOM 989 C C . ILE A 1 117 ? -2.364 -9.584 -5.034 1.00 91.94 117 ILE A C 1
ATOM 991 O O . ILE A 1 117 ? -1.983 -9.187 -6.133 1.00 91.94 117 ILE A O 1
ATOM 995 N N . ARG A 1 118 ? -2.521 -8.746 -4.003 1.00 94.38 118 ARG A N 1
ATOM 996 C CA . ARG A 1 118 ? -2.164 -7.322 -4.087 1.00 94.38 118 ARG A CA 1
ATOM 997 C C . ARG A 1 118 ? -0.665 -7.114 -4.313 1.00 94.38 118 ARG A C 1
ATOM 999 O O . ARG A 1 118 ? -0.314 -6.258 -5.117 1.00 94.38 118 ARG A O 1
ATOM 1006 N N . ILE A 1 119 ? 0.191 -7.912 -3.671 1.00 92.06 119 ILE A N 1
ATOM 1007 C CA . ILE A 1 119 ? 1.645 -7.891 -3.904 1.00 92.06 119 ILE A CA 1
ATOM 1008 C C . ILE A 1 119 ? 1.944 -8.178 -5.379 1.00 92.06 119 ILE A C 1
ATOM 1010 O O . ILE A 1 119 ? 2.581 -7.359 -6.033 1.00 92.06 119 ILE A O 1
ATOM 1014 N N . LEU A 1 120 ? 1.379 -9.256 -5.933 1.00 92.62 120 LEU A N 1
ATOM 1015 C CA . LEU A 1 120 ? 1.560 -9.600 -7.348 1.00 92.62 120 LEU A CA 1
ATOM 1016 C C . LEU A 1 120 ? 1.094 -8.503 -8.300 1.00 92.62 120 LEU A C 1
ATOM 1018 O O . LEU A 1 120 ? 1.778 -8.174 -9.264 1.00 92.62 120 LEU A O 1
ATOM 1022 N N . ARG A 1 121 ? -0.084 -7.926 -8.045 1.00 92.88 121 ARG A N 1
ATOM 1023 C CA . ARG A 1 121 ? -0.596 -6.834 -8.878 1.00 92.88 121 ARG A CA 1
ATOM 1024 C C . ARG A 1 121 ? 0.334 -5.629 -8.848 1.00 92.88 121 ARG A C 1
ATOM 1026 O O . ARG A 1 121 ? 0.623 -5.085 -9.908 1.00 92.88 121 ARG A O 1
ATOM 1033 N N . LYS A 1 122 ? 0.826 -5.258 -7.662 1.00 92.69 122 LYS A N 1
ATOM 1034 C CA . LYS A 1 122 ? 1.777 -4.159 -7.514 1.00 92.69 122 LYS A CA 1
ATOM 1035 C C . LYS A 1 122 ? 3.051 -4.422 -8.317 1.00 92.69 122 LYS A C 1
ATOM 1037 O O . LYS A 1 122 ? 3.473 -3.541 -9.050 1.00 92.69 122 LYS A O 1
ATOM 1042 N N . GLU A 1 123 ? 3.616 -5.624 -8.235 1.00 91.94 123 GLU A N 1
ATOM 1043 C CA . GLU A 1 123 ? 4.825 -5.996 -8.985 1.00 91.94 123 GLU A CA 1
ATOM 1044 C C . GLU A 1 123 ? 4.618 -5.942 -10.505 1.00 91.94 123 GLU A C 1
ATOM 1046 O O . GLU A 1 123 ? 5.478 -5.443 -11.225 1.00 91.94 123 GLU A O 1
ATOM 1051 N N . ILE A 1 124 ? 3.463 -6.396 -11.005 1.00 92.19 124 ILE A N 1
ATOM 1052 C CA . ILE A 1 124 ? 3.110 -6.301 -12.433 1.00 92.19 124 ILE A CA 1
ATOM 1053 C C . ILE A 1 124 ? 2.982 -4.838 -12.874 1.00 92.19 124 ILE A C 1
ATOM 1055 O O . ILE A 1 124 ? 3.424 -4.470 -13.963 1.00 92.19 124 ILE A O 1
ATOM 1059 N N . GLU A 1 125 ? 2.352 -4.008 -12.046 1.00 93.44 125 GLU A N 1
ATOM 1060 C CA . GLU A 1 125 ? 2.167 -2.582 -12.310 1.00 93.44 125 GLU A CA 1
ATOM 1061 C C . GLU A 1 125 ? 3.516 -1.834 -12.265 1.00 93.44 125 GLU A C 1
ATOM 1063 O O . GLU A 1 125 ? 3.787 -1.023 -13.148 1.00 93.44 125 GLU A O 1
ATOM 1068 N N . ASP A 1 126 ? 4.394 -2.157 -11.308 1.00 91.56 126 ASP A N 1
ATOM 1069 C CA . ASP A 1 126 ? 5.756 -1.615 -11.209 1.00 91.56 126 ASP A CA 1
ATOM 1070 C C . ASP A 1 126 ? 6.609 -2.019 -12.427 1.00 91.56 126 ASP A C 1
ATOM 1072 O O . ASP A 1 126 ? 7.239 -1.152 -13.034 1.00 91.56 126 ASP A O 1
ATOM 1076 N N . TYR A 1 127 ? 6.552 -3.289 -12.848 1.00 93.00 127 TYR A N 1
ATOM 1077 C CA . TYR A 1 127 ? 7.232 -3.797 -14.045 1.00 93.00 127 TYR A CA 1
ATOM 1078 C C . TYR A 1 127 ? 6.826 -3.064 -15.325 1.00 93.00 127 TYR A C 1
ATOM 1080 O O . TYR A 1 127 ? 7.678 -2.738 -16.151 1.00 93.00 127 TYR A O 1
ATOM 1088 N N . CYS A 1 128 ? 5.525 -2.812 -15.510 1.00 93.44 128 CYS A N 1
ATOM 1089 C CA . CYS A 1 128 ? 5.037 -2.081 -16.678 1.00 93.44 128 CYS A CA 1
ATOM 1090 C C . CYS A 1 128 ? 5.623 -0.664 -16.735 1.00 93.44 128 CYS A C 1
ATOM 1092 O O . CYS A 1 128 ? 6.078 -0.244 -17.797 1.00 93.44 128 CYS A O 1
ATOM 1094 N N . ASP A 1 129 ? 5.663 0.034 -15.598 1.00 91.62 129 ASP A N 1
ATOM 1095 C CA . ASP A 1 129 ? 6.232 1.382 -15.527 1.00 91.62 129 ASP A CA 1
ATOM 1096 C C . ASP A 1 129 ? 7.746 1.371 -15.804 1.00 91.62 129 ASP A C 1
ATOM 1098 O O . ASP A 1 129 ? 8.238 2.200 -16.567 1.00 91.62 129 ASP A O 1
ATOM 1102 N N . GLU A 1 130 ? 8.491 0.414 -15.235 1.00 92.94 130 GLU A N 1
ATOM 1103 C CA . GLU A 1 130 ? 9.936 0.270 -15.480 1.00 92.94 130 GLU A CA 1
ATOM 1104 C C . GLU A 1 130 ? 10.248 -0.062 -16.940 1.00 92.94 130 GLU A C 1
ATOM 1106 O O . GLU A 1 130 ? 11.200 0.472 -17.511 1.00 92.94 130 GLU A O 1
ATOM 1111 N N . ARG A 1 131 ? 9.432 -0.917 -17.567 1.00 94.88 131 ARG A N 1
ATOM 1112 C CA . ARG A 1 131 ? 9.550 -1.249 -18.990 1.00 94.88 131 ARG A CA 1
ATOM 1113 C C . ARG A 1 131 ? 9.421 0.004 -19.850 1.00 94.88 131 ARG A C 1
ATOM 1115 O O . ARG A 1 131 ? 10.223 0.205 -20.763 1.00 94.88 131 ARG A O 1
ATOM 1122 N N . ASP A 1 132 ? 8.401 0.813 -19.583 1.00 93.62 132 ASP A N 1
ATOM 1123 C CA . ASP A 1 132 ? 8.089 1.996 -20.383 1.00 93.62 132 ASP A CA 1
ATOM 1124 C C . ASP A 1 132 ? 9.141 3.096 -20.169 1.00 93.62 132 ASP A C 1
ATOM 1126 O O . ASP A 1 132 ? 9.595 3.716 -21.136 1.00 93.62 132 ASP A O 1
ATOM 1130 N N . GLU A 1 133 ? 9.614 3.269 -18.932 1.00 93.06 133 GLU A N 1
ATOM 1131 C CA . GLU A 1 133 ? 10.736 4.152 -18.605 1.00 93.06 133 GLU A CA 1
ATOM 1132 C C . GLU A 1 133 ? 12.024 3.710 -19.314 1.00 93.06 133 GLU A C 1
ATOM 1134 O O . GLU A 1 133 ? 12.687 4.518 -19.970 1.00 93.06 133 GLU A O 1
ATOM 1139 N N . LEU A 1 134 ? 12.365 2.419 -19.249 1.00 95.25 134 LEU A N 1
ATOM 1140 C CA . LEU A 1 134 ? 13.535 1.874 -19.930 1.00 95.25 134 LEU A CA 1
ATOM 1141 C C . LEU A 1 134 ? 13.442 2.080 -21.442 1.00 95.25 134 LEU A C 1
ATOM 1143 O O . LEU A 1 134 ? 14.424 2.480 -22.066 1.00 95.25 134 LEU A O 1
ATOM 1147 N N . PHE A 1 135 ? 12.277 1.830 -22.037 1.00 94.12 135 PHE A N 1
ATOM 1148 C CA . PHE A 1 135 ? 12.061 2.041 -23.464 1.00 94.12 135 PHE A CA 1
ATOM 1149 C C . PHE A 1 135 ? 12.280 3.509 -23.855 1.00 94.12 135 PHE A C 1
ATOM 1151 O O . PHE A 1 135 ? 13.022 3.794 -24.799 1.00 94.12 135 PHE A O 1
ATOM 1158 N N . GLY A 1 136 ? 11.707 4.450 -23.097 1.00 93.62 136 GLY A N 1
ATOM 1159 C CA . GLY A 1 136 ? 11.924 5.885 -23.294 1.00 93.62 136 GLY A CA 1
ATOM 1160 C C . GLY A 1 136 ? 13.398 6.282 -23.163 1.00 93.62 136 GLY A C 1
ATOM 1161 O O . GLY A 1 136 ? 13.941 6.962 -24.038 1.00 93.62 136 GLY A O 1
ATOM 1162 N N . ASN A 1 137 ? 14.069 5.791 -22.120 1.00 95.12 137 ASN A N 1
ATOM 1163 C CA . ASN A 1 137 ? 15.484 6.049 -21.862 1.00 95.12 137 ASN A CA 1
ATOM 1164 C C . ASN A 1 137 ? 16.383 5.486 -22.965 1.00 95.12 137 ASN A C 1
ATOM 1166 O O . ASN A 1 137 ? 17.298 6.160 -23.418 1.00 95.12 137 ASN A O 1
ATOM 1170 N N . LEU A 1 138 ? 16.131 4.269 -23.447 1.00 96.25 138 LEU A N 1
ATOM 1171 C CA . LEU A 1 138 ? 16.915 3.690 -24.538 1.00 96.25 138 LEU A CA 1
ATOM 1172 C C . LEU A 1 138 ? 16.733 4.467 -25.844 1.00 96.25 138 LEU A C 1
ATOM 1174 O O . LEU A 1 138 ? 17.704 4.648 -26.580 1.00 96.25 138 LEU A O 1
ATOM 1178 N N . ASN A 1 139 ? 15.524 4.960 -26.119 1.00 93.31 139 ASN A N 1
ATOM 1179 C CA . ASN A 1 139 ? 15.247 5.752 -27.315 1.00 93.31 139 ASN A CA 1
ATOM 1180 C C . ASN A 1 139 ? 15.931 7.122 -27.308 1.00 93.31 139 ASN A C 1
ATOM 1182 O O . ASN A 1 139 ? 16.293 7.605 -28.381 1.00 93.31 139 ASN A O 1
ATOM 1186 N N . SER A 1 140 ? 16.154 7.720 -26.134 1.00 95.44 140 SER A N 1
ATOM 1187 C CA . SER A 1 140 ? 16.843 9.011 -26.006 1.00 95.44 140 SER A CA 1
ATOM 1188 C C . SER A 1 140 ? 18.370 8.913 -26.128 1.00 95.44 140 SER A C 1
ATOM 1190 O O . SER A 1 140 ? 19.038 9.926 -26.337 1.00 95.44 140 SER A O 1
ATOM 1192 N N . LEU A 1 141 ? 18.944 7.708 -26.039 1.00 95.62 141 LEU A N 1
ATOM 1193 C CA . LEU A 1 141 ? 20.383 7.500 -26.182 1.00 95.62 141 LEU A CA 1
ATOM 1194 C C . LEU A 1 141 ? 20.837 7.582 -27.645 1.00 95.62 141 LEU A C 1
ATOM 1196 O O . LEU A 1 141 ? 20.304 6.905 -28.527 1.00 95.62 141 LEU A O 1
ATOM 1200 N N . SER A 1 142 ? 21.941 8.295 -27.872 1.00 95.44 142 SER A N 1
ATOM 1201 C CA . SER A 1 142 ? 22.658 8.352 -29.156 1.00 95.44 142 SER A CA 1
ATOM 1202 C C . SER A 1 142 ? 23.499 7.090 -29.420 1.00 95.44 142 SER A C 1
ATOM 1204 O O . SER A 1 142 ? 24.707 7.162 -29.643 1.00 95.44 142 SER A O 1
ATOM 1206 N N . ILE A 1 143 ? 22.875 5.911 -29.358 1.00 95.62 143 ILE A N 1
ATOM 1207 C CA . ILE A 1 143 ? 23.476 4.608 -29.692 1.00 95.62 143 ILE A CA 1
ATOM 1208 C C . ILE A 1 143 ? 22.691 3.934 -30.822 1.00 95.62 143 ILE A C 1
ATOM 1210 O O . ILE A 1 143 ? 21.551 4.297 -31.096 1.00 95.62 143 ILE A O 1
ATOM 1214 N N . ASN A 1 144 ? 23.293 2.943 -31.485 1.00 96.06 144 ASN A N 1
ATOM 1215 C CA . ASN A 1 144 ? 22.608 2.219 -32.557 1.00 96.06 144 ASN A CA 1
ATOM 1216 C C . ASN A 1 144 ? 21.452 1.345 -32.032 1.00 96.06 144 ASN A C 1
ATOM 1218 O O . ASN A 1 144 ? 21.463 0.898 -30.882 1.00 96.06 144 ASN A O 1
ATOM 1222 N N . GLU A 1 145 ? 20.485 1.068 -32.907 1.00 95.81 145 GLU A N 1
ATOM 1223 C CA . GLU A 1 145 ? 19.283 0.291 -32.575 1.00 95.81 145 GLU A CA 1
ATOM 1224 C C . GLU A 1 145 ? 19.604 -1.113 -32.059 1.00 95.81 145 GLU A C 1
ATOM 1226 O O . GLU A 1 145 ? 19.006 -1.569 -31.089 1.00 95.81 145 GLU A O 1
ATOM 1231 N N . HIS A 1 146 ? 20.618 -1.772 -32.628 1.00 96.62 146 HIS A N 1
ATOM 1232 C CA . HIS A 1 146 ? 21.034 -3.100 -32.179 1.00 96.62 146 HIS A CA 1
ATOM 1233 C C . HIS A 1 146 ? 21.385 -3.124 -30.681 1.00 96.62 146 HIS A C 1
ATOM 1235 O O . HIS A 1 146 ? 20.899 -3.983 -29.948 1.00 96.62 146 HIS A O 1
ATOM 1241 N N . LYS A 1 147 ? 22.158 -2.140 -30.200 1.00 96.31 147 LYS A N 1
ATOM 1242 C CA . LYS A 1 147 ? 22.517 -2.014 -28.780 1.00 96.31 147 LYS A CA 1
ATOM 1243 C C . LYS A 1 147 ? 21.320 -1.664 -27.896 1.00 96.31 147 LYS A C 1
ATOM 1245 O O . LYS A 1 147 ? 21.279 -2.106 -26.749 1.00 96.31 147 LYS A O 1
ATOM 1250 N N . LYS A 1 148 ? 20.355 -0.880 -28.392 1.00 96.69 148 LYS A N 1
ATOM 1251 C CA . LYS A 1 148 ? 19.109 -0.598 -27.654 1.00 96.69 148 LYS A CA 1
ATOM 1252 C C . LYS A 1 148 ? 18.310 -1.885 -27.452 1.00 96.69 148 LYS A C 1
ATOM 1254 O O . LYS A 1 148 ? 17.976 -2.219 -26.317 1.00 96.69 148 LYS A O 1
ATOM 1259 N N . CYS A 1 149 ? 18.085 -2.641 -28.528 1.00 96.44 149 CYS A N 1
ATOM 1260 C CA . CYS A 1 149 ? 17.382 -3.922 -28.478 1.00 96.44 149 CYS A CA 1
ATOM 1261 C C . CYS A 1 149 ? 18.082 -4.929 -27.561 1.00 96.44 149 CYS A C 1
ATOM 1263 O O . CYS A 1 149 ? 17.420 -5.617 -26.789 1.00 96.44 149 CYS A O 1
ATOM 1265 N N . GLU A 1 150 ? 19.413 -5.004 -27.621 1.00 97.25 150 GLU A N 1
ATOM 1266 C CA . GLU A 1 150 ? 20.194 -5.899 -26.771 1.00 97.25 150 GLU A CA 1
ATOM 1267 C C . GLU A 1 150 ? 20.009 -5.570 -25.279 1.00 97.25 150 GLU A C 1
ATOM 1269 O O . GLU A 1 150 ? 19.687 -6.457 -24.489 1.00 97.25 150 GLU A O 1
ATOM 1274 N N . ARG A 1 151 ? 20.123 -4.291 -24.893 1.00 96.94 151 ARG A N 1
ATOM 1275 C CA . ARG A 1 151 ? 19.910 -3.853 -23.502 1.00 96.94 151 ARG A CA 1
ATOM 1276 C C . ARG A 1 151 ? 18.499 -4.148 -23.007 1.00 96.94 151 ARG A C 1
ATOM 1278 O O . ARG A 1 151 ? 18.340 -4.661 -21.904 1.00 96.94 151 ARG A O 1
ATOM 1285 N N . PHE A 1 152 ? 17.490 -3.856 -23.826 1.00 96.69 152 PHE A N 1
ATOM 1286 C CA . PHE A 1 152 ? 16.099 -4.145 -23.482 1.00 96.69 152 PHE A CA 1
ATOM 1287 C C . PHE A 1 152 ? 15.866 -5.651 -23.301 1.00 96.69 152 PHE A C 1
ATOM 1289 O O . PHE A 1 152 ? 15.214 -6.072 -22.349 1.00 96.69 152 PHE A O 1
ATOM 1296 N N . LYS A 1 153 ? 16.450 -6.480 -24.177 1.00 96.56 153 LYS A N 1
ATOM 1297 C CA . LYS A 1 153 ? 16.372 -7.941 -24.076 1.00 96.56 153 LYS A CA 1
ATOM 1298 C C . LYS A 1 153 ? 16.996 -8.461 -22.781 1.00 96.56 153 LYS A C 1
ATOM 1300 O O . LYS A 1 153 ? 16.374 -9.303 -22.141 1.00 96.56 153 LYS A O 1
ATOM 1305 N N . TYR A 1 154 ? 18.186 -7.991 -22.401 1.00 96.69 154 TYR A N 1
ATOM 1306 C CA . TYR A 1 154 ? 18.814 -8.419 -21.145 1.00 96.69 154 TYR A CA 1
ATOM 1307 C C . TYR A 1 154 ? 17.953 -8.057 -19.939 1.00 96.69 154 TYR A C 1
ATOM 1309 O O . TYR A 1 154 ? 17.659 -8.932 -19.132 1.00 96.69 154 TYR A O 1
ATOM 1317 N N . TRP A 1 155 ? 17.452 -6.821 -19.885 1.00 97.06 155 TRP A N 1
ATOM 1318 C CA . TRP A 1 155 ? 16.549 -6.402 -18.817 1.00 97.06 155 TRP A CA 1
ATOM 1319 C C . TRP A 1 155 ? 15.294 -7.285 -18.736 1.00 97.06 155 TRP A C 1
ATOM 1321 O O . TRP A 1 155 ? 14.957 -7.763 -17.659 1.00 97.06 155 TRP A O 1
ATOM 1331 N N . MET A 1 156 ? 14.646 -7.591 -19.869 1.00 95.00 156 MET A N 1
ATOM 1332 C CA . MET A 1 156 ? 13.477 -8.482 -19.875 1.00 95.00 156 MET A CA 1
ATOM 1333 C C . MET A 1 156 ? 13.790 -9.884 -19.339 1.00 95.00 156 MET A C 1
ATOM 1335 O O . MET A 1 156 ? 12.965 -10.464 -18.634 1.00 95.00 156 MET A O 1
ATOM 1339 N N . VAL A 1 157 ? 14.953 -10.444 -19.690 1.00 94.12 157 VAL A N 1
ATOM 1340 C CA . VAL A 1 157 ? 15.382 -11.760 -19.194 1.00 94.12 157 VAL A CA 1
ATOM 1341 C C . VAL A 1 157 ? 15.617 -11.709 -17.686 1.00 94.12 157 VAL A C 1
ATOM 1343 O O . VAL A 1 157 ? 15.140 -12.594 -16.978 1.00 94.12 157 VAL A O 1
ATOM 1346 N N . ASP A 1 158 ? 16.272 -10.664 -17.184 1.00 93.44 158 ASP A N 1
ATOM 1347 C CA . ASP A 1 158 ? 16.511 -10.487 -15.749 1.00 93.44 158 ASP A CA 1
ATOM 1348 C C . ASP A 1 158 ? 15.195 -10.339 -14.971 1.00 93.44 158 ASP A C 1
ATOM 1350 O O . ASP A 1 158 ? 14.999 -11.010 -13.954 1.00 93.44 158 ASP A O 1
ATOM 1354 N N . SER A 1 159 ? 14.244 -9.544 -15.477 1.00 92.38 159 SER A N 1
ATOM 1355 C CA . SER A 1 159 ? 12.908 -9.422 -14.878 1.00 92.38 159 SER A CA 1
ATOM 1356 C C . SER A 1 159 ? 12.163 -10.757 -14.861 1.00 92.38 159 SER A C 1
ATOM 1358 O O . SER A 1 159 ? 11.546 -11.108 -13.858 1.00 92.38 159 SER A O 1
ATOM 1360 N N . LEU A 1 160 ? 12.246 -11.542 -15.942 1.00 89.06 160 LEU A N 1
ATOM 1361 C CA . LEU A 1 160 ? 11.630 -12.869 -16.000 1.00 89.06 160 LEU A CA 1
ATOM 1362 C C . LEU A 1 160 ? 12.219 -13.810 -14.941 1.00 89.06 160 LEU A C 1
ATOM 1364 O O . LEU A 1 160 ? 11.473 -14.503 -14.250 1.00 89.06 160 LEU A O 1
ATOM 1368 N N . VAL A 1 161 ? 13.546 -13.814 -14.786 1.00 89.38 161 VAL A N 1
ATOM 1369 C CA . VAL A 1 161 ? 14.236 -14.608 -13.760 1.00 89.38 161 VAL A CA 1
ATOM 1370 C C . VAL A 1 161 ? 13.824 -14.166 -12.356 1.00 89.38 161 VAL A C 1
ATOM 1372 O O . VAL A 1 161 ? 13.619 -15.020 -11.491 1.00 89.38 161 VAL A O 1
ATOM 1375 N N . TYR A 1 162 ? 13.671 -12.861 -12.121 1.00 89.50 162 TYR A N 1
ATOM 1376 C CA . TYR A 1 162 ? 13.168 -12.336 -10.853 1.00 89.50 162 TYR A CA 1
ATOM 1377 C C . TYR A 1 162 ? 11.760 -12.870 -10.546 1.00 89.50 162 TYR A C 1
ATOM 1379 O O . TYR A 1 162 ? 11.571 -13.507 -9.509 1.00 89.50 162 TYR A O 1
ATOM 1387 N N . PHE A 1 163 ? 10.806 -12.728 -11.473 1.00 89.31 163 PHE A N 1
ATOM 1388 C CA . PHE A 1 163 ? 9.438 -13.228 -11.280 1.00 89.31 163 PHE A CA 1
ATOM 1389 C C . PHE A 1 163 ? 9.387 -14.746 -11.097 1.00 89.31 163 PHE A C 1
ATOM 1391 O O . PHE A 1 163 ? 8.635 -15.250 -10.270 1.00 89.31 163 PHE A O 1
ATOM 1398 N N . TRP A 1 164 ? 10.220 -15.506 -11.808 1.00 83.75 164 TRP A N 1
ATOM 1399 C CA . TRP A 1 164 ? 10.294 -16.958 -11.627 1.00 83.75 164 TRP A CA 1
ATOM 1400 C C . TRP A 1 164 ? 10.789 -17.388 -10.251 1.00 83.75 164 TRP A C 1
ATOM 1402 O O . TRP A 1 164 ? 10.402 -18.453 -9.766 1.00 83.75 164 TRP A O 1
ATOM 1412 N N . ASN A 1 165 ? 11.649 -16.590 -9.627 1.00 87.50 165 ASN A N 1
ATOM 1413 C CA . ASN A 1 165 ? 12.178 -16.889 -8.304 1.00 87.50 165 ASN A CA 1
ATOM 1414 C C . ASN A 1 165 ? 11.338 -16.292 -7.175 1.00 87.50 165 ASN A C 1
ATOM 1416 O O . ASN A 1 165 ? 11.535 -16.671 -6.017 1.00 87.50 165 ASN A O 1
ATOM 1420 N N . ASP A 1 166 ? 10.365 -15.440 -7.477 1.00 89.81 166 ASP A N 1
ATOM 1421 C CA . ASP A 1 166 ? 9.440 -14.951 -6.467 1.00 89.81 166 ASP A CA 1
ATOM 1422 C C . ASP A 1 166 ? 8.491 -16.064 -5.966 1.00 89.81 166 ASP A C 1
ATOM 1424 O O . ASP A 1 166 ? 8.123 -17.009 -6.677 1.00 89.81 166 ASP A O 1
ATOM 1428 N N . TYR A 1 167 ? 8.147 -16.003 -4.679 1.00 90.00 167 TYR A N 1
ATOM 1429 C CA . TYR A 1 167 ? 7.281 -16.989 -4.033 1.00 90.00 167 TYR A CA 1
ATOM 1430 C C . TYR A 1 167 ? 5.827 -16.875 -4.505 1.00 90.00 167 TYR A C 1
ATOM 1432 O O . TYR A 1 167 ? 5.201 -17.890 -4.824 1.00 90.00 167 TYR A O 1
ATOM 1440 N N . TYR A 1 168 ? 5.281 -15.659 -4.552 1.00 89.44 168 TYR A N 1
ATOM 1441 C CA . TYR A 1 168 ? 3.884 -15.437 -4.906 1.00 89.44 168 TYR A CA 1
ATOM 1442 C C . TYR A 1 168 ? 3.642 -15.719 -6.384 1.00 89.44 168 TYR A C 1
ATOM 1444 O O . TYR A 1 168 ? 2.618 -16.317 -6.726 1.00 89.44 168 TYR A O 1
ATOM 1452 N N . TRP A 1 169 ? 4.598 -15.383 -7.253 1.00 88.94 169 TRP A N 1
ATOM 1453 C CA . TRP A 1 169 ? 4.498 -15.694 -8.680 1.00 88.94 169 TRP A CA 1
ATOM 1454 C C . TRP A 1 169 ? 4.395 -17.196 -8.908 1.00 88.94 169 TRP A C 1
ATOM 1456 O O . TRP A 1 169 ? 3.473 -17.652 -9.579 1.00 88.94 169 TRP A O 1
ATOM 1466 N N . ARG A 1 170 ? 5.259 -17.987 -8.266 1.00 87.00 170 ARG A N 1
ATOM 1467 C CA . ARG A 1 170 ? 5.199 -19.455 -8.344 1.00 87.00 170 ARG A CA 1
ATOM 1468 C C . ARG A 1 170 ? 3.924 -20.038 -7.744 1.00 87.00 170 ARG A C 1
ATOM 1470 O O . ARG A 1 170 ? 3.430 -21.056 -8.225 1.00 87.00 170 ARG A O 1
ATOM 1477 N N . LYS A 1 171 ? 3.395 -19.411 -6.694 1.00 88.62 171 LYS A N 1
ATOM 1478 C CA . LYS A 1 171 ? 2.165 -19.850 -6.030 1.00 88.62 171 LYS A CA 1
ATOM 1479 C C . LYS A 1 171 ? 0.921 -19.638 -6.898 1.00 88.62 171 LYS A C 1
ATOM 1481 O O . LYS A 1 171 ? 0.044 -20.498 -6.895 1.00 88.62 171 LYS A O 1
ATOM 1486 N N . TYR A 1 172 ? 0.823 -18.511 -7.605 1.00 86.50 172 TYR A N 1
ATOM 1487 C CA . TYR A 1 172 ? -0.419 -18.094 -8.272 1.00 86.50 172 TYR A CA 1
ATOM 1488 C C . TYR A 1 172 ? -0.375 -18.125 -9.800 1.00 86.50 172 TYR A C 1
ATOM 1490 O O . TYR A 1 172 ? -1.408 -18.352 -10.430 1.00 86.50 172 TYR A O 1
ATOM 1498 N N . ILE A 1 173 ? 0.791 -17.930 -10.411 1.00 80.50 173 ILE A N 1
ATOM 1499 C CA . ILE A 1 173 ? 0.965 -17.981 -11.861 1.00 80.50 173 ILE A CA 1
ATOM 1500 C C . ILE A 1 173 ? 1.510 -19.362 -12.212 1.00 80.50 173 ILE A C 1
ATOM 1502 O O . ILE A 1 173 ? 2.708 -19.633 -12.175 1.00 80.50 173 ILE A O 1
ATOM 1506 N N . THR A 1 174 ? 0.594 -20.272 -12.535 1.00 67.31 174 THR A N 1
ATOM 1507 C CA . THR A 1 174 ? 0.964 -21.609 -12.999 1.00 67.31 174 THR A CA 1
ATOM 1508 C C . THR A 1 174 ? 1.297 -21.557 -14.482 1.00 67.31 174 THR A C 1
ATOM 1510 O O . THR A 1 174 ? 0.482 -21.152 -15.311 1.00 67.31 174 THR A O 1
ATOM 1513 N N . TYR A 1 175 ? 2.510 -21.984 -14.822 1.00 59.09 175 TYR A N 1
ATOM 1514 C CA . TYR A 1 175 ? 2.918 -22.179 -16.205 1.00 59.09 175 TYR A CA 1
ATOM 1515 C C . TYR A 1 175 ? 2.118 -23.359 -16.770 1.00 59.09 175 TYR A C 1
ATOM 1517 O O . TYR A 1 175 ? 2.419 -24.521 -16.502 1.00 59.09 175 TYR A O 1
ATOM 1525 N N . ARG A 1 176 ? 1.069 -23.077 -17.543 1.00 51.34 176 ARG A N 1
ATOM 1526 C CA . ARG A 1 176 ? 0.655 -24.017 -18.584 1.00 51.34 176 ARG A CA 1
ATOM 1527 C C . ARG A 1 176 ? 1.607 -23.732 -19.730 1.00 51.34 176 ARG A C 1
ATOM 1529 O O . ARG A 1 176 ? 1.591 -22.621 -20.243 1.00 51.34 176 ARG A O 1
ATOM 1536 N N . SER A 1 177 ? 2.493 -24.681 -20.014 1.00 47.22 177 SER A N 1
ATOM 1537 C CA . SER A 1 177 ? 3.427 -24.638 -21.142 1.00 47.22 177 SER A CA 1
ATOM 1538 C C . SER A 1 177 ? 2.776 -23.969 -22.356 1.00 47.22 177 SER A C 1
ATOM 1540 O O . SER A 1 177 ? 1.757 -24.475 -22.835 1.00 47.22 177 SER A O 1
ATOM 1542 N N . MET A 1 178 ? 3.331 -22.825 -22.773 1.00 40.25 178 MET A N 1
ATOM 1543 C CA . MET A 1 178 ? 3.121 -22.264 -24.111 1.00 40.25 178 MET A CA 1
ATOM 1544 C C . MET A 1 178 ? 3.666 -23.227 -25.160 1.00 40.25 178 MET A C 1
ATOM 1546 O O . MET A 1 178 ? 4.730 -23.831 -24.888 1.00 40.25 178 MET A O 1
#

pLDDT: mean 85.42, std 11.9, range [37.5, 97.25]

Sequence (178 aa):
MSHTKDFELNLKNVPSEVRNNKKYKEISQRFQYALVEYNETFKNNSYTTNTHRECRGLNYFLDDLRDEFNKHIIPLLPQTERENYWNREVEDKLLKNLQEKTGNSCARNAIGYNKEIRILRKEIEDYCDERDELFGNLNSLSINEHKKCERFKYWMVDSLVYFWNDYYWRKYITYRSM

Radius of gyration: 20.51 Å; chains: 1; bounding box: 46×50×59 Å

Organism: NCBI:txid1077284

Foldseek 3Di:
DQCLVLFALCQVQQDPVLCPDPLVVVLRVQRSVLLRVLLVVLVVPPQDPVLVLSQLVSLLVVLVSVVSCLVPRLVVHDPVCNPCNCCVRPVPPRQVCSCVSSVNNHHRDHDPDDSLVSVVVSLVVVVVSVLVVLLVVLVPDPDDPVVSVVVSVVVVVVSVVVLVPDPSSVVPVDDPDD